Protein AF-A0A9X8VB48-F1 (afdb_monomer)

Foldseek 3Di:
DDWFDWDWDPDFPDAPPVRHTDTDTDTLGDWDWDKDKDWDWDCPDPFKIKIKIKIATPDQARPPPRDGVDPAFRMKMKIKIKGDPDPVDIDIDIDIDTHDD

pLDDT: mean 75.19, std 17.61, range [39.06, 96.81]

InterPro domains:
  IPR000531 TonB-dependent receptor-like, beta-barrel [PF00593] (10-90)
  IPR036942 TonB-dependent receptor-like, beta-barrel domain superfamily [G3DSA:2.40.170.20] (1-101)

Solvent-accessible surface area (backbone atoms only — not comparable to full-atom values): 5927 Å² total; per-residue (Å²): 115,52,74,69,53,79,40,79,36,92,58,72,77,45,64,46,100,84,72,46,80,35,62,48,80,34,65,48,86,48,30,43,67,40,64,51,78,49,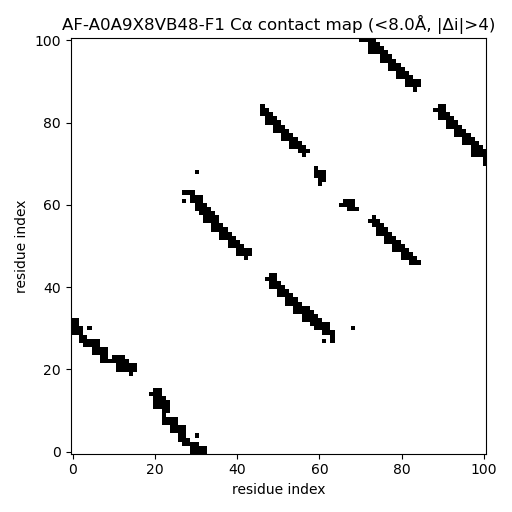76,49,77,44,74,81,46,101,47,30,41,38,41,35,40,38,41,37,54,77,40,54,34,26,77,83,80,71,46,69,71,62,98,57,52,38,25,42,37,40,39,38,42,40,35,50,80,48,100,89,41,72,51,75,49,79,49,77,48,73,44,68,113

Mean predicted aligned error: 12.5 Å

Structure (mmCIF, N/CA/C/O backbone):
data_AF-A0A9X8VB48-F1
#
_entry.id   AF-A0A9X8VB48-F1
#
loop_
_atom_site.group_PDB
_atom_site.id
_atom_site.type_symbol
_atom_site.label_atom_id
_atom_site.label_alt_id
_atom_site.label_comp_id
_atom_site.label_asym_id
_atom_site.label_entity_id
_atom_site.label_seq_id
_atom_site.pdbx_PDB_ins_code
_atom_site.Cartn_x
_atom_site.Cartn_y
_atom_site.Cartn_z
_atom_site.occupancy
_atom_site.B_iso_or_equiv
_atom_site.auth_seq_id
_atom_site.auth_comp_id
_atom_site.auth_asym_id
_atom_site.auth_atom_id
_atom_site.pdbx_PDB_model_num
ATOM 1 N N . ASP A 1 1 ? -1.840 5.083 -20.582 1.00 45.44 1 ASP A N 1
ATOM 2 C CA . ASP A 1 1 ? -0.541 5.442 -21.182 1.00 45.44 1 ASP A CA 1
ATOM 3 C C . ASP A 1 1 ? 0.129 6.551 -20.404 1.00 45.44 1 ASP A C 1
ATOM 5 O O . ASP A 1 1 ? -0.379 7.667 -20.361 1.00 45.44 1 ASP A O 1
ATOM 9 N N . TYR A 1 2 ? 1.246 6.223 -19.759 1.00 39.06 2 TYR A N 1
ATOM 10 C CA . TYR A 1 2 ? 2.109 7.218 -19.138 1.00 39.06 2 TYR A CA 1
ATOM 11 C C . TYR A 1 2 ? 2.975 7.812 -20.253 1.00 39.06 2 TYR A C 1
ATOM 13 O O . TYR A 1 2 ? 3.645 7.083 -20.981 1.00 39.06 2 TYR A O 1
ATOM 21 N N . HIS A 1 3 ? 2.932 9.126 -20.425 1.00 39.88 3 HIS A N 1
ATOM 22 C CA . HIS A 1 3 ? 3.797 9.837 -21.362 1.00 39.88 3 HIS A CA 1
ATOM 23 C C . HIS A 1 3 ? 4.778 10.675 -20.534 1.00 39.88 3 HIS A C 1
ATOM 25 O O . HIS A 1 3 ? 4.362 11.287 -19.552 1.00 39.88 3 HIS A O 1
ATOM 31 N N . ASN A 1 4 ? 6.054 10.717 -20.937 1.00 46.44 4 ASN A N 1
ATOM 32 C CA . ASN A 1 4 ? 7.104 11.593 -20.384 1.00 46.44 4 ASN A CA 1
ATOM 33 C C . ASN A 1 4 ? 7.812 11.116 -19.099 1.00 46.44 4 ASN A C 1
ATOM 35 O O . ASN A 1 4 ? 7.967 11.882 -18.149 1.00 46.44 4 ASN A O 1
ATOM 39 N N . LYS A 1 5 ? 8.316 9.874 -19.077 1.00 51.94 5 LYS A N 1
ATOM 40 C CA . LYS A 1 5 ? 9.426 9.536 -18.169 1.00 51.94 5 LYS A CA 1
ATOM 41 C C . LYS A 1 5 ? 10.749 9.889 -18.856 1.00 51.94 5 LYS A C 1
ATOM 43 O O . LYS A 1 5 ? 10.957 9.509 -20.008 1.00 51.94 5 LYS A O 1
ATOM 48 N N . ILE A 1 6 ? 11.619 10.601 -18.142 1.00 53.00 6 ILE A N 1
ATOM 49 C CA . ILE A 1 6 ? 12.970 10.945 -18.591 1.00 53.00 6 ILE A CA 1
ATOM 50 C C . ILE A 1 6 ? 13.913 9.788 -18.220 1.00 53.00 6 ILE A C 1
ATOM 52 O O . ILE A 1 6 ? 14.077 9.479 -17.039 1.00 53.00 6 ILE A O 1
ATOM 56 N N . GLU A 1 7 ? 14.505 9.132 -19.219 1.00 55.44 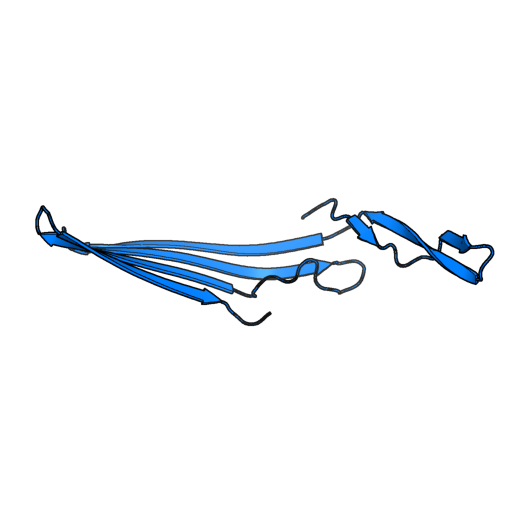7 GLU A N 1
ATOM 57 C CA . GLU A 1 7 ? 15.526 8.085 -19.055 1.00 55.44 7 GLU A CA 1
ATOM 58 C C . GLU A 1 7 ? 16.791 8.457 -19.837 1.00 55.44 7 GLU A C 1
ATOM 60 O O . GLU A 1 7 ? 16.749 9.277 -20.757 1.00 55.44 7 GLU A O 1
ATOM 65 N N . ALA A 1 8 ? 17.944 7.916 -19.437 1.00 51.28 8 ALA A N 1
ATOM 66 C CA . ALA A 1 8 ? 19.174 8.134 -20.188 1.00 51.28 8 ALA A CA 1
ATOM 67 C C . ALA A 1 8 ? 19.003 7.505 -21.580 1.00 51.28 8 ALA A C 1
ATOM 69 O O . ALA A 1 8 ? 18.671 6.326 -21.688 1.00 51.28 8 ALA A O 1
ATOM 70 N N . GLY A 1 9 ? 19.180 8.297 -22.638 1.00 54.00 9 GLY A N 1
ATOM 71 C CA . GLY A 1 9 ? 19.068 7.828 -24.013 1.00 54.00 9 GLY A CA 1
ATOM 72 C C . GLY A 1 9 ? 20.122 6.764 -24.314 1.00 54.00 9 GLY A C 1
ATOM 73 O O . GLY A 1 9 ? 21.275 6.883 -23.902 1.00 54.00 9 GLY A O 1
ATOM 74 N N . ASN A 1 10 ? 19.738 5.729 -25.059 1.00 58.25 10 ASN A N 1
ATOM 75 C CA . ASN A 1 10 ? 20.632 4.619 -25.414 1.00 58.25 10 ASN A CA 1
ATOM 76 C C . ASN A 1 10 ? 21.530 4.933 -26.627 1.00 58.25 10 ASN A C 1
ATOM 78 O O . ASN A 1 10 ? 22.426 4.156 -26.960 1.00 58.25 10 ASN A O 1
ATOM 82 N N . SER A 1 11 ? 21.314 6.069 -27.296 1.00 55.22 11 SER A N 1
ATOM 83 C CA . SER A 1 11 ? 22.130 6.553 -28.411 1.00 55.22 11 SER A CA 1
ATOM 84 C C . SER A 1 11 ? 23.186 7.555 -27.949 1.00 55.22 11 SER A C 1
ATOM 86 O O . SER A 1 11 ? 22.883 8.599 -27.373 1.00 55.22 11 SER A O 1
ATOM 88 N N . ARG A 1 12 ? 24.454 7.252 -28.249 1.00 56.97 12 ARG A N 1
ATOM 89 C CA . ARG A 1 12 ? 25.589 8.149 -28.002 1.00 56.97 12 ARG A CA 1
ATOM 90 C C . ARG A 1 12 ? 25.486 9.381 -28.905 1.00 56.97 12 ARG A C 1
ATOM 92 O O . ARG A 1 12 ? 25.593 9.246 -30.122 1.00 56.97 12 ARG A O 1
ATOM 99 N N . ILE A 1 13 ? 25.349 10.568 -28.314 1.00 68.38 13 ILE A N 1
ATOM 100 C CA . ILE A 1 13 ? 25.249 11.837 -29.058 1.00 68.38 13 ILE A CA 1
ATOM 101 C C . ILE A 1 13 ? 26.609 12.467 -29.358 1.00 68.38 13 ILE A C 1
ATOM 103 O O . ILE A 1 13 ? 26.758 13.187 -30.339 1.00 68.38 13 ILE A O 1
ATOM 107 N N . ALA A 1 14 ? 27.613 12.188 -28.528 1.00 66.25 14 ALA A N 1
ATOM 108 C CA . ALA A 1 14 ? 28.971 12.672 -28.720 1.00 66.25 14 ALA A CA 1
ATOM 109 C C . ALA A 1 14 ? 29.969 11.801 -27.951 1.00 66.25 14 ALA A C 1
ATOM 111 O O . ALA A 1 14 ? 29.601 10.993 -27.097 1.00 66.25 14 ALA A O 1
ATOM 112 N N . THR A 1 15 ? 31.251 11.992 -28.236 1.00 69.88 15 THR A N 1
ATOM 113 C CA . THR A 1 15 ? 32.345 11.449 -27.434 1.00 69.88 15 THR A CA 1
ATOM 114 C C . THR A 1 15 ? 33.165 12.630 -26.932 1.00 69.88 15 THR A C 1
ATOM 116 O O . THR A 1 15 ? 33.570 13.477 -27.725 1.00 69.88 15 THR A O 1
ATOM 119 N N . SER A 1 16 ? 33.366 12.716 -25.617 1.00 71.81 16 SER A N 1
ATOM 120 C CA . SER A 1 16 ? 34.208 13.742 -24.995 1.00 71.81 16 SER A CA 1
ATOM 121 C C . SER A 1 16 ? 35.650 13.639 -25.509 1.00 71.81 16 SER A C 1
ATOM 123 O O . SER A 1 16 ? 36.085 12.569 -25.940 1.00 71.81 16 SER A O 1
ATOM 125 N N . SER A 1 17 ? 36.424 14.721 -25.409 1.00 65.25 17 SER A N 1
ATOM 126 C CA . SER A 1 17 ? 37.849 14.770 -25.781 1.00 65.25 17 SER A CA 1
ATOM 127 C C . SER A 1 17 ? 38.720 13.735 -25.050 1.00 65.25 17 SER A C 1
ATOM 129 O O . SER A 1 17 ? 39.827 13.442 -25.489 1.00 65.25 17 SER A O 1
ATOM 131 N N . THR A 1 18 ? 38.207 13.144 -23.967 1.00 73.00 18 THR A N 1
ATOM 132 C CA . THR A 1 18 ? 38.822 12.063 -23.183 1.00 73.00 18 THR A CA 1
ATOM 133 C C . THR A 1 18 ? 38.322 10.655 -23.547 1.00 73.00 18 THR A C 1
ATOM 135 O O . THR A 1 18 ? 38.603 9.700 -22.829 1.00 73.00 18 THR A O 1
ATOM 138 N N . GLY A 1 19 ? 37.555 10.492 -24.631 1.00 70.88 19 GLY A N 1
ATOM 139 C CA . GLY A 1 19 ? 37.056 9.189 -25.101 1.00 70.88 19 GLY A CA 1
ATOM 140 C C . GLY A 1 19 ? 35.787 8.682 -24.401 1.00 70.88 19 GLY A C 1
ATOM 141 O O . GLY A 1 19 ? 35.316 7.586 -24.695 1.00 70.88 19 GLY A O 1
ATOM 142 N N . THR A 1 20 ? 35.197 9.472 -23.499 1.00 73.31 20 THR A N 1
ATOM 143 C CA . THR A 1 20 ? 33.976 9.091 -22.765 1.00 73.31 20 THR A CA 1
ATOM 144 C C . THR A 1 20 ? 32.728 9.319 -23.619 1.00 73.31 20 THR A C 1
ATOM 146 O O . THR A 1 20 ? 32.564 10.391 -24.203 1.00 73.31 20 THR A O 1
ATOM 149 N N . ALA A 1 21 ? 31.838 8.327 -23.694 1.00 74.56 21 ALA A N 1
ATOM 150 C CA . ALA A 1 21 ? 30.565 8.447 -24.403 1.00 74.56 21 ALA A CA 1
ATOM 151 C C . ALA A 1 21 ? 29.614 9.409 -23.670 1.00 74.56 21 ALA A C 1
ATOM 153 O O . ALA A 1 21 ? 29.372 9.259 -22.474 1.00 74.56 21 ALA A O 1
ATOM 154 N N . VAL A 1 22 ? 29.081 10.386 -24.401 1.00 70.62 22 VAL A N 1
ATOM 155 C CA . VAL A 1 22 ? 28.094 11.356 -23.921 1.00 70.62 22 VAL A CA 1
ATOM 156 C C . VAL A 1 22 ? 26.717 10.920 -24.407 1.00 70.62 22 VAL A C 1
ATOM 158 O O . VAL A 1 22 ? 26.513 10.689 -25.603 1.00 70.62 22 VAL A O 1
ATOM 161 N N . TYR A 1 23 ? 25.781 10.827 -23.470 1.00 73.94 23 TYR A N 1
ATOM 162 C CA . TYR A 1 23 ? 24.384 10.479 -23.706 1.00 73.94 23 TYR A CA 1
ATOM 163 C C . TYR A 1 23 ? 23.500 11.669 -23.331 1.00 73.94 23 TYR A C 1
ATOM 165 O O . TYR A 1 23 ? 23.8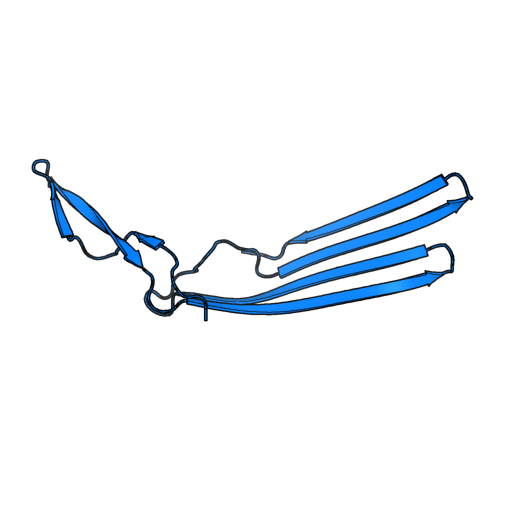54 12.450 -22.446 1.00 73.94 23 TYR A O 1
ATOM 173 N N . GLN A 1 24 ? 22.360 11.812 -24.004 1.00 67.12 24 GLN A N 1
ATOM 174 C CA . GLN A 1 24 ? 21.337 12.796 -23.651 1.00 67.12 24 GLN A CA 1
ATOM 175 C C . GLN A 1 24 ? 20.182 12.113 -22.929 1.00 67.12 24 GLN A C 1
ATOM 177 O O . GLN A 1 24 ? 19.887 10.948 -23.181 1.00 67.12 24 GLN A O 1
ATOM 182 N N . TRP A 1 25 ? 19.520 12.841 -22.039 1.00 63.06 25 TRP A N 1
ATOM 183 C CA . TRP A 1 25 ? 18.256 12.401 -21.466 1.00 63.06 25 TRP A CA 1
ATOM 184 C C . TRP A 1 25 ? 17.170 12.443 -22.547 1.00 63.06 25 TRP A C 1
ATOM 186 O O . TRP A 1 25 ? 16.964 13.486 -23.166 1.00 63.06 25 TRP A O 1
ATOM 196 N N . GLU A 1 26 ? 16.490 11.323 -22.780 1.00 57.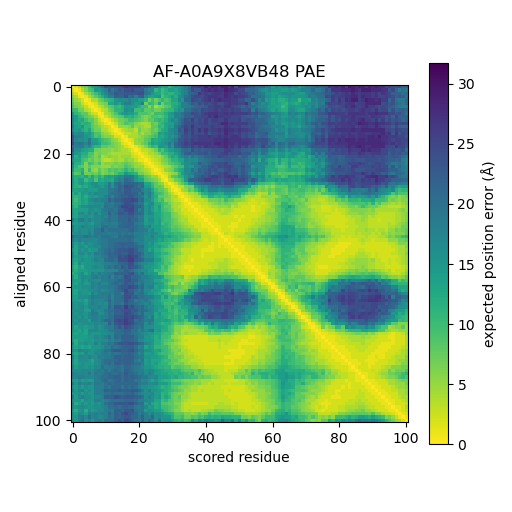12 26 GLU A N 1
ATOM 197 C CA . GLU A 1 26 ? 15.432 11.202 -23.785 1.00 57.12 26 GLU A CA 1
ATOM 198 C C . GLU A 1 26 ? 14.093 10.882 -23.112 1.00 57.12 26 GLU A C 1
ATOM 200 O O . GLU A 1 26 ? 14.019 10.172 -22.104 1.00 57.12 26 GLU A O 1
ATOM 205 N N . ASN A 1 27 ? 13.009 11.425 -23.672 1.00 54.75 27 ASN A N 1
ATOM 206 C CA . ASN A 1 27 ? 11.661 11.077 -23.242 1.00 54.75 27 ASN A CA 1
ATOM 207 C C . ASN A 1 27 ? 11.300 9.706 -23.805 1.00 54.75 27 ASN A C 1
ATOM 209 O O . ASN A 1 27 ? 11.245 9.522 -25.021 1.00 54.75 27 ASN A O 1
ATOM 213 N N . VAL A 1 28 ? 10.999 8.759 -22.919 1.00 55.53 28 VAL A N 1
ATOM 214 C CA . VAL A 1 28 ? 10.511 7.438 -23.313 1.00 55.53 28 VAL A CA 1
ATOM 215 C C . VAL A 1 28 ? 9.176 7.598 -24.055 1.00 55.53 28 VAL A C 1
ATOM 217 O O . VAL A 1 28 ? 8.212 8.089 -23.459 1.00 55.53 28 VAL A O 1
ATOM 220 N N . PRO A 1 29 ? 9.074 7.179 -25.332 1.00 50.50 29 PRO A N 1
ATOM 221 C CA . PRO A 1 29 ? 7.931 7.538 -26.167 1.00 50.50 29 PRO A CA 1
ATOM 222 C C . PRO A 1 29 ? 6.645 6.794 -25.793 1.00 50.50 29 PRO A C 1
ATOM 224 O O . PRO A 1 29 ? 5.560 7.328 -26.012 1.00 50.50 29 PRO A O 1
ATOM 227 N N . LYS A 1 30 ? 6.729 5.573 -25.238 1.00 54.41 30 LYS A N 1
ATOM 228 C CA . LYS A 1 30 ? 5.553 4.788 -24.823 1.00 54.41 30 LYS A CA 1
ATOM 229 C C . LYS A 1 30 ? 5.829 3.969 -23.568 1.00 54.41 30 LYS A C 1
ATOM 231 O O . LYS A 1 30 ? 6.563 2.980 -23.599 1.00 54.41 30 LYS A O 1
ATOM 236 N N . ALA A 1 31 ? 5.172 4.354 -22.484 1.00 57.38 31 ALA A N 1
ATOM 237 C CA . ALA A 1 31 ? 5.206 3.668 -21.209 1.00 57.38 31 ALA A CA 1
ATOM 238 C C . ALA A 1 31 ? 3.788 3.215 -20.834 1.00 57.38 31 ALA A C 1
ATOM 240 O O . ALA A 1 31 ? 2.855 4.023 -20.819 1.00 57.38 31 ALA A O 1
ATOM 241 N N . VAL A 1 32 ? 3.603 1.923 -20.545 1.00 60.84 32 VAL A N 1
ATOM 242 C CA . VAL A 1 32 ? 2.324 1.428 -20.020 1.00 60.84 32 VAL A CA 1
ATOM 243 C C . VAL A 1 32 ? 2.500 1.017 -18.577 1.00 60.84 32 VAL A C 1
ATOM 245 O O . VAL A 1 32 ? 3.308 0.151 -18.242 1.00 60.84 32 VAL A O 1
ATOM 248 N N . VAL A 1 33 ? 1.712 1.689 -17.747 1.00 62.72 33 VAL A N 1
ATOM 249 C CA . VAL A 1 33 ? 1.465 1.331 -16.365 1.00 62.72 33 VAL A CA 1
ATOM 250 C C . VAL A 1 33 ? -0.010 0.973 -16.300 1.00 62.72 33 VAL A C 1
ATOM 252 O O . VAL A 1 33 ? -0.865 1.812 -16.588 1.00 62.72 33 VAL A O 1
ATOM 255 N N . GLN A 1 34 ? -0.300 -0.283 -15.993 1.00 69.12 34 GLN A N 1
ATOM 256 C CA . GLN A 1 34 ? -1.656 -0.777 -15.819 1.00 69.12 34 GLN A CA 1
ATOM 257 C C . GLN A 1 34 ? -1.694 -1.621 -14.559 1.00 69.12 34 GLN A C 1
ATOM 259 O O . GLN A 1 34 ? -0.845 -2.486 -14.353 1.00 69.12 34 GLN A O 1
ATOM 264 N N . GLY A 1 35 ? -2.692 -1.384 -13.725 1.00 78.94 35 GLY A N 1
ATOM 265 C CA . GLY A 1 35 ? -2.893 -2.131 -12.500 1.00 78.94 35 GLY A CA 1
ATOM 266 C C . GLY A 1 35 ? -4.358 -2.156 -12.108 1.00 78.94 35 GLY A C 1
ATOM 267 O O . GLY A 1 35 ? -5.196 -1.501 -12.726 1.00 78.94 35 GLY A O 1
ATOM 268 N N . LEU A 1 36 ? -4.645 -2.948 -11.088 1.00 84.31 36 LEU A N 1
ATOM 269 C CA . LEU A 1 36 ? -5.923 -2.992 -10.403 1.00 84.31 36 LEU A CA 1
ATOM 270 C C . LEU A 1 36 ? -5.727 -2.407 -9.015 1.00 84.31 36 LEU A C 1
ATOM 272 O O . LEU A 1 36 ? -4.806 -2.799 -8.298 1.00 84.31 36 LEU A O 1
ATOM 276 N N . GLU A 1 37 ? -6.617 -1.503 -8.640 1.00 88.06 37 GLU A N 1
ATOM 277 C CA . GLU A 1 37 ? -6.722 -0.991 -7.283 1.00 88.06 37 GLU A CA 1
ATOM 278 C C . GLU A 1 37 ? -8.063 -1.43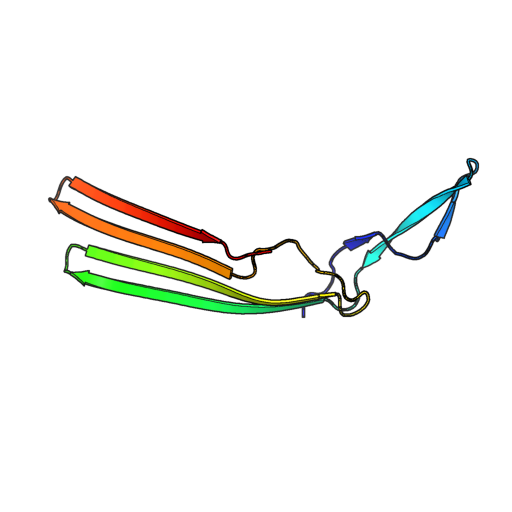0 -6.709 1.00 88.06 37 GLU A C 1
ATOM 280 O O . GLU A 1 37 ? -9.104 -1.316 -7.357 1.00 88.06 37 GLU A O 1
ATOM 285 N N . GLY A 1 38 ? -8.022 -1.975 -5.500 1.00 89.19 38 GLY A N 1
ATOM 286 C CA . GLY A 1 38 ? -9.188 -2.430 -4.769 1.00 89.19 38 GLY A CA 1
ATOM 287 C C . GLY A 1 38 ? -9.167 -1.892 -3.350 1.00 89.19 38 GLY A C 1
ATOM 288 O O . GLY A 1 38 ? -8.121 -1.833 -2.700 1.00 89.19 38 GLY A O 1
ATOM 289 N N . SER A 1 39 ? -10.339 -1.521 -2.855 1.00 94.00 39 SER A N 1
ATOM 290 C CA . SER A 1 39 ? -10.555 -1.191 -1.453 1.00 94.00 39 SER A CA 1
ATOM 291 C C . SER A 1 39 ? -11.688 -2.042 -0.898 1.00 94.00 39 SER A C 1
ATOM 293 O O . SER A 1 39 ? -12.692 -2.291 -1.566 1.00 94.00 39 SER A O 1
ATOM 295 N N . LEU A 1 40 ? -11.505 -2.522 0.328 1.00 93.12 40 LEU A N 1
ATOM 296 C CA . LEU A 1 40 ? -12.502 -3.298 1.045 1.00 93.12 40 LEU A CA 1
ATOM 297 C C . LEU A 1 40 ? -12.508 -2.869 2.507 1.00 93.12 40 LEU A C 1
ATOM 299 O O . LEU A 1 40 ? -11.570 -3.154 3.250 1.00 93.12 40 LEU A O 1
ATOM 303 N N . ASN A 1 41 ? -13.599 -2.227 2.912 1.00 94.50 41 ASN A N 1
ATOM 304 C CA . ASN A 1 41 ? -13.840 -1.839 4.293 1.00 94.50 41 ASN A CA 1
ATOM 305 C C . ASN A 1 41 ? -15.016 -2.649 4.829 1.00 94.50 41 ASN A C 1
ATOM 307 O O . ASN A 1 41 ? -16.111 -2.606 4.269 1.00 94.50 41 ASN A O 1
ATOM 311 N N . VAL A 1 42 ? -14.776 -3.389 5.904 1.00 94.75 42 VAL A N 1
ATOM 312 C CA . VAL A 1 42 ? -15.752 -4.274 6.530 1.00 94.75 42 VAL A CA 1
ATOM 313 C C . VAL A 1 42 ? -15.959 -3.823 7.975 1.00 94.75 42 VAL A C 1
ATOM 315 O O . VAL A 1 42 ? -15.025 -3.917 8.777 1.00 94.75 42 VAL A O 1
ATOM 318 N N . PRO A 1 43 ? -17.161 -3.346 8.342 1.00 94.06 43 PRO A N 1
ATOM 319 C CA . PRO A 1 43 ? -17.530 -3.187 9.741 1.00 94.06 43 PRO A CA 1
ATOM 320 C C . PRO A 1 43 ? -17.817 -4.579 10.316 1.00 94.06 43 PRO A C 1
ATOM 322 O O . PRO A 1 43 ? -18.876 -5.156 10.077 1.00 94.06 43 PRO A O 1
ATOM 325 N N . VAL A 1 44 ? -16.8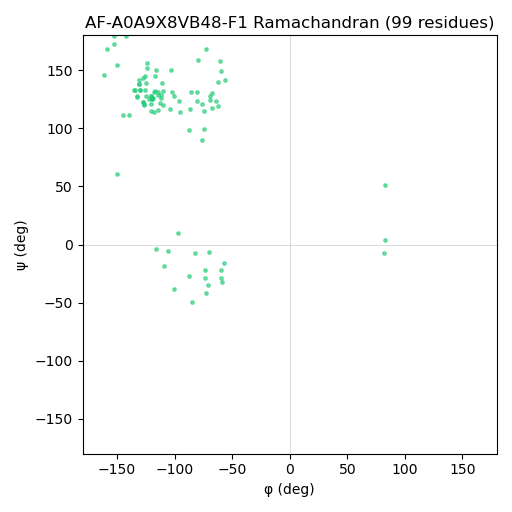43 -5.158 11.017 1.00 93.69 44 VAL A N 1
ATOM 326 C CA . VAL A 1 44 ? -16.959 -6.508 11.597 1.00 93.69 44 VAL A CA 1
ATOM 327 C C . VAL A 1 44 ? -17.935 -6.496 12.777 1.00 93.69 44 VAL A C 1
ATOM 329 O O . VAL A 1 44 ? -18.677 -7.454 12.983 1.00 93.69 44 VAL A O 1
ATOM 332 N N . SER A 1 45 ? -17.959 -5.398 13.535 1.00 93.06 45 SER A N 1
ATOM 333 C CA . SER A 1 45 ? -18.942 -5.110 14.580 1.00 93.06 45 SER A CA 1
ATOM 334 C C . SER A 1 45 ? -19.095 -3.593 14.756 1.00 93.06 45 SER A C 1
ATOM 336 O O . SER A 1 45 ? -18.388 -2.819 14.114 1.00 93.06 45 SER A O 1
ATOM 338 N N . GLU A 1 46 ? -19.972 -3.147 15.661 1.00 92.81 46 GLU A N 1
ATOM 339 C CA . GLU A 1 46 ? -20.108 -1.720 16.011 1.00 92.81 46 GLU A CA 1
ATOM 340 C C . GLU A 1 46 ? -18.814 -1.099 16.567 1.00 92.81 46 GLU A C 1
ATOM 342 O O . GLU A 1 46 ? -18.640 0.117 16.517 1.00 92.81 46 GLU A O 1
ATOM 347 N N . THR A 1 47 ? -17.895 -1.921 17.084 1.00 93.50 47 THR A N 1
ATOM 348 C CA . THR A 1 47 ? -16.634 -1.473 17.693 1.00 93.50 47 THR A CA 1
ATOM 349 C C . THR A 1 47 ? -15.388 -1.935 16.943 1.00 93.50 47 THR A C 1
ATOM 351 O O . THR A 1 47 ? -14.281 -1.551 17.324 1.00 93.50 47 THR A O 1
ATOM 354 N N . VAL A 1 48 ? -15.530 -2.746 15.889 1.00 94.88 48 VAL A N 1
ATOM 355 C CA . VAL A 1 48 ? -14.411 -3.299 15.115 1.00 94.88 48 VAL A CA 1
ATOM 356 C C . VAL A 1 48 ? -14.587 -2.996 13.633 1.00 94.88 48 VAL A C 1
ATOM 358 O O . VAL A 1 48 ? -15.521 -3.476 12.990 1.00 94.88 48 VAL A O 1
ATOM 361 N N . THR A 1 49 ? -13.617 -2.281 13.071 1.00 96.38 49 THR A N 1
ATOM 362 C CA . THR A 1 49 ? -13.545 -1.964 11.643 1.00 96.38 49 THR A CA 1
ATOM 363 C C . THR A 1 49 ? -12.300 -2.586 11.041 1.00 96.38 49 THR A C 1
ATOM 365 O O . THR A 1 49 ? -11.201 -2.440 11.574 1.00 96.38 49 THR A O 1
ATOM 368 N N . TRP A 1 50 ? -12.462 -3.254 9.904 1.00 96.00 50 TRP A N 1
ATOM 369 C CA . TRP A 1 50 ? -11.356 -3.817 9.147 1.00 96.00 50 TRP A CA 1
ATOM 370 C C . TRP A 1 50 ? -11.278 -3.182 7.759 1.00 96.00 50 TRP A C 1
ATOM 372 O O . TRP A 1 50 ? -12.172 -3.361 6.933 1.00 96.00 50 TRP A O 1
ATOM 382 N N . SER A 1 51 ? -10.204 -2.441 7.505 1.00 95.69 51 SER A N 1
ATOM 383 C CA . SER A 1 51 ? -9.990 -1.682 6.272 1.00 95.69 51 SER A CA 1
ATOM 384 C C . SER A 1 51 ? -8.817 -2.248 5.491 1.00 95.69 51 SER A C 1
ATOM 386 O O . SER A 1 51 ? -7.724 -2.404 6.030 1.00 95.69 51 SER A O 1
ATOM 388 N N . ASN A 1 52 ? -9.025 -2.525 4.209 1.00 94.62 52 ASN A N 1
ATOM 389 C CA . ASN A 1 52 ? -8.029 -3.121 3.331 1.00 94.62 52 ASN A CA 1
ATOM 390 C C . ASN A 1 52 ? -7.924 -2.321 2.034 1.00 94.62 52 ASN A C 1
ATOM 392 O O . ASN A 1 52 ? -8.930 -1.941 1.434 1.00 94.62 52 ASN A O 1
ATOM 396 N N . ASN A 1 53 ? -6.700 -2.114 1.569 1.00 93.50 53 ASN A N 1
ATOM 397 C CA . ASN A 1 53 ? -6.403 -1.578 0.252 1.00 93.50 53 ASN A CA 1
ATOM 398 C C . ASN A 1 53 ? -5.378 -2.484 -0.430 1.00 93.50 53 ASN A C 1
ATOM 400 O O . ASN A 1 53 ? -4.376 -2.861 0.174 1.00 93.50 53 ASN A O 1
ATOM 404 N N . ALA A 1 54 ? -5.638 -2.837 -1.680 1.00 91.31 54 ALA A N 1
ATOM 405 C CA . ALA A 1 54 ? -4.751 -3.663 -2.473 1.00 91.31 54 ALA A CA 1
ATOM 406 C C . ALA A 1 54 ? -4.513 -3.013 -3.832 1.00 91.31 54 ALA A C 1
ATOM 408 O O . ALA A 1 54 ? -5.456 -2.628 -4.521 1.00 91.31 54 ALA A O 1
ATOM 409 N N . THR A 1 55 ? -3.251 -2.961 -4.235 1.00 89.00 55 THR A N 1
ATOM 410 C CA . THR A 1 55 ? -2.825 -2.539 -5.565 1.00 89.00 55 THR A CA 1
ATOM 411 C C . THR A 1 55 ? -2.067 -3.690 -6.205 1.00 89.00 55 THR A C 1
ATOM 413 O O . THR A 1 55 ? -1.136 -4.229 -5.609 1.00 89.00 55 THR A O 1
ATOM 416 N N . TYR A 1 56 ? -2.450 -4.077 -7.417 1.00 83.12 56 TYR A N 1
ATOM 417 C CA . TYR A 1 56 ? -1.772 -5.093 -8.215 1.00 83.12 56 TYR A CA 1
ATOM 418 C C . TYR A 1 56 ? -1.352 -4.496 -9.554 1.00 83.12 56 TYR A C 1
ATOM 420 O O . TYR A 1 56 ? -2.186 -3.982 -10.292 1.00 83.12 56 TYR A O 1
ATOM 428 N N . MET A 1 57 ? -0.074 -4.594 -9.899 1.00 82.44 57 MET A N 1
ATOM 429 C CA . MET A 1 57 ? 0.479 -4.047 -11.135 1.00 82.44 57 MET A CA 1
ATOM 430 C C . MET A 1 57 ? 0.520 -5.139 -12.211 1.00 82.44 57 MET A C 1
ATOM 432 O O . MET A 1 57 ? 1.258 -6.115 -12.085 1.00 82.44 57 MET A O 1
ATOM 436 N N . ILE A 1 58 ? -0.275 -4.976 -13.273 1.00 73.69 58 ILE A N 1
ATOM 437 C CA . ILE A 1 58 ? -0.381 -5.909 -14.408 1.00 73.69 58 ILE A CA 1
ATOM 438 C C . ILE A 1 58 ? 0.708 -5.617 -15.446 1.00 73.69 58 ILE A C 1
ATOM 440 O O . ILE A 1 58 ? 1.434 -6.519 -15.861 1.00 73.69 58 ILE A O 1
ATOM 444 N N . GLU A 1 59 ? 0.850 -4.354 -15.850 1.00 63.72 59 GLU A N 1
ATOM 445 C CA . GLU A 1 59 ? 1.875 -3.916 -16.796 1.00 63.72 59 GLU A CA 1
ATOM 446 C C . GLU A 1 59 ? 2.693 -2.773 -16.203 1.00 63.72 59 GLU A C 1
ATOM 448 O O . GLU A 1 59 ? 2.151 -1.818 -15.650 1.00 63.72 59 GLU A O 1
ATOM 453 N N . ASN A 1 60 ? 4.013 -2.883 -16.326 1.00 58.12 60 ASN A N 1
ATOM 454 C CA . ASN A 1 60 ? 4.974 -1.862 -15.924 1.00 58.12 60 ASN A CA 1
ATOM 455 C C . ASN A 1 60 ? 6.209 -1.961 -16.834 1.00 58.12 60 ASN A C 1
ATOM 457 O O . ASN A 1 60 ? 7.304 -2.317 -16.396 1.00 58.12 60 ASN A O 1
ATOM 461 N N . LYS A 1 61 ? 6.005 -1.768 -18.141 1.00 56.06 61 LYS A N 1
ATOM 462 C CA . LYS A 1 61 ? 7.040 -1.990 -19.164 1.00 56.06 61 LYS A CA 1
ATOM 463 C C . LYS A 1 61 ? 7.169 -0.811 -20.117 1.00 56.06 61 LYS A C 1
ATOM 465 O O . LYS A 1 61 ? 6.172 -0.263 -20.595 1.00 56.06 61 LYS A O 1
ATOM 470 N N . ASN A 1 62 ? 8.413 -0.466 -20.433 1.00 54.38 62 ASN A N 1
ATOM 471 C CA . ASN A 1 62 ? 8.758 0.448 -21.508 1.00 54.38 62 ASN A CA 1
ATOM 472 C C . ASN A 1 62 ? 8.561 -0.301 -22.832 1.00 54.38 62 ASN A C 1
ATOM 474 O O . ASN A 1 62 ? 9.253 -1.281 -23.109 1.00 54.38 62 ASN A O 1
ATOM 478 N N . LYS A 1 63 ? 7.609 0.141 -23.662 1.00 54.97 63 LYS A N 1
ATOM 479 C CA . LYS A 1 63 ? 7.279 -0.534 -24.932 1.00 54.97 63 LYS A CA 1
ATOM 480 C C . LYS A 1 63 ? 8.377 -0.397 -25.999 1.00 54.97 63 LYS A C 1
ATOM 482 O O . LYS A 1 63 ? 8.254 -1.007 -27.055 1.00 54.97 63 LYS A O 1
ATOM 487 N N . THR A 1 64 ? 9.421 0.392 -25.738 1.00 51.28 64 THR A N 1
ATOM 488 C CA . THR A 1 64 ? 10.506 0.692 -26.687 1.00 51.28 64 THR A CA 1
ATOM 489 C C . THR A 1 64 ? 11.758 -0.144 -26.418 1.00 51.28 64 THR A C 1
ATOM 491 O O . THR A 1 64 ? 12.400 -0.592 -27.360 1.00 51.28 64 THR A O 1
ATOM 494 N N . THR A 1 65 ? 12.096 -0.381 -25.145 1.00 55.97 65 THR A N 1
ATOM 495 C CA . THR A 1 65 ? 13.298 -1.132 -24.729 1.00 55.97 65 THR A CA 1
ATOM 496 C C . THR A 1 65 ? 12.983 -2.505 -24.133 1.00 55.97 65 THR A C 1
ATOM 498 O O . THR A 1 65 ? 13.859 -3.359 -24.084 1.00 55.97 65 THR A O 1
ATOM 501 N N . GLY A 1 66 ? 11.739 -2.745 -23.699 1.00 53.47 66 GLY A N 1
ATOM 502 C CA . GLY A 1 66 ? 11.336 -3.972 -23.003 1.00 53.47 66 GLY A CA 1
ATOM 503 C C . GLY A 1 66 ? 11.661 -3.990 -21.504 1.00 53.47 66 GLY A C 1
ATOM 504 O O . GLY A 1 66 ? 11.197 -4.894 -20.806 1.00 53.47 66 GLY A O 1
ATOM 505 N N . ASP A 1 67 ? 12.387 -2.986 -21.006 1.00 53.25 67 ASP A N 1
ATOM 506 C CA . ASP A 1 67 ? 12.768 -2.852 -19.599 1.00 53.25 67 ASP A CA 1
ATOM 507 C C . ASP A 1 67 ? 11.644 -2.283 -18.717 1.00 53.25 67 ASP A C 1
ATOM 509 O O . ASP A 1 67 ? 10.690 -1.647 -19.183 1.00 53.25 67 ASP A O 1
ATOM 513 N N . TYR A 1 68 ? 11.745 -2.534 -17.409 1.00 53.38 68 TYR A N 1
ATOM 514 C CA . TYR A 1 68 ? 10.796 -2.045 -16.409 1.00 53.38 68 TYR A CA 1
ATOM 515 C C . TYR A 1 68 ? 10.870 -0.518 -16.269 1.00 53.38 68 TYR A C 1
ATOM 517 O O . TYR A 1 68 ? 11.943 0.044 -16.065 1.00 53.38 68 TYR A O 1
ATOM 525 N N . LEU A 1 69 ? 9.718 0.162 -16.311 1.00 57.53 69 LEU A N 1
ATOM 526 C CA . LEU A 1 69 ? 9.641 1.628 -16.183 1.00 57.53 69 LEU A CA 1
ATOM 527 C C . LEU A 1 69 ? 9.885 2.127 -14.764 1.00 57.53 69 LEU A C 1
ATOM 529 O O . LEU A 1 69 ? 10.189 3.297 -14.570 1.00 57.53 69 LEU A O 1
ATOM 533 N N . SER A 1 70 ? 9.707 1.295 -13.751 1.00 57.16 70 SER A N 1
ATOM 534 C CA . SER A 1 70 ? 10.039 1.634 -12.373 1.00 57.16 70 SER A CA 1
ATOM 535 C C . SER A 1 70 ? 10.153 0.354 -11.568 1.00 57.16 70 SER A C 1
ATOM 537 O O . SER A 1 70 ? 9.422 -0.606 -11.806 1.00 57.16 70 SER A O 1
ATOM 539 N N . VAL A 1 71 ? 11.060 0.344 -10.606 1.00 56.69 71 VAL A N 1
ATOM 540 C CA . VAL A 1 71 ? 11.178 -0.717 -9.614 1.00 56.69 71 VAL A CA 1
ATOM 541 C C . VAL A 1 71 ? 10.047 -0.518 -8.600 1.00 56.69 71 VAL A C 1
ATOM 543 O O . VAL A 1 71 ? 10.182 0.229 -7.637 1.00 56.69 71 VAL A O 1
ATOM 546 N N . ILE A 1 72 ? 8.897 -1.137 -8.856 1.00 64.88 72 ILE A N 1
ATOM 547 C CA . ILE A 1 72 ? 7.746 -1.149 -7.944 1.00 64.88 72 ILE A CA 1
ATOM 548 C C . ILE A 1 72 ? 7.329 -2.597 -7.668 1.00 64.88 72 ILE A C 1
ATOM 550 O O . ILE A 1 72 ? 7.435 -3.432 -8.571 1.00 64.88 72 ILE A O 1
ATOM 554 N N . PRO A 1 73 ? 6.865 -2.920 -6.446 1.00 64.12 73 PRO A N 1
ATOM 555 C CA . PRO A 1 73 ? 6.363 -4.252 -6.128 1.00 64.12 73 PRO A CA 1
ATOM 556 C C . PRO A 1 73 ? 5.232 -4.657 -7.079 1.00 64.12 73 PRO A C 1
ATOM 558 O O . PRO A 1 73 ? 4.369 -3.838 -7.401 1.00 64.12 73 PRO A O 1
ATOM 561 N N . LYS A 1 74 ? 5.179 -5.933 -7.491 1.00 75.88 74 LYS A N 1
ATOM 562 C CA . LYS A 1 74 ? 4.072 -6.441 -8.329 1.00 75.88 74 LYS A CA 1
ATOM 563 C C . LYS A 1 74 ? 2.708 -6.294 -7.667 1.00 75.88 74 LYS A C 1
ATOM 565 O O . LYS A 1 74 ? 1.702 -6.171 -8.357 1.00 75.88 74 LYS A O 1
ATOM 570 N N . PHE A 1 75 ? 2.670 -6.322 -6.341 1.00 83.12 75 PHE A N 1
ATOM 571 C CA . PHE A 1 75 ? 1.478 -5.994 -5.582 1.00 83.12 75 PHE A CA 1
ATOM 572 C C . PHE A 1 75 ? 1.842 -5.393 -4.230 1.00 83.12 75 PHE A C 1
ATOM 574 O O . PHE A 1 75 ? 2.896 -5.701 -3.670 1.00 83.12 75 PHE A O 1
ATOM 581 N N . THR A 1 76 ? 0.930 -4.597 -3.694 1.00 88.81 76 THR A N 1
ATOM 582 C CA . THR A 1 76 ? 0.977 -4.065 -2.335 1.00 88.81 76 THR A CA 1
ATOM 583 C C . THR A 1 76 ? -0.389 -4.273 -1.709 1.00 88.81 76 THR A C 1
ATOM 585 O O . THR A 1 76 ? -1.395 -3.876 -2.290 1.00 88.81 76 THR A O 1
ATOM 588 N N . VAL A 1 77 ? -0.435 -4.888 -0.530 1.00 91.38 77 VAL A N 1
ATOM 589 C CA . VAL A 1 77 ? -1.659 -5.023 0.265 1.00 91.38 77 VAL A CA 1
ATOM 590 C C . VAL A 1 77 ? -1.442 -4.341 1.605 1.00 91.38 77 VAL A C 1
ATOM 592 O O . VAL A 1 77 ? -0.503 -4.671 2.323 1.00 91.38 77 VAL A O 1
ATOM 595 N N . ASN A 1 78 ? -2.320 -3.407 1.944 1.00 92.88 78 ASN A N 1
ATOM 596 C CA . ASN A 1 78 ? -2.396 -2.743 3.235 1.00 92.88 78 ASN A CA 1
ATOM 597 C C . ASN A 1 78 ? -3.682 -3.185 3.935 1.00 92.88 78 ASN A C 1
ATOM 599 O O . ASN A 1 78 ? -4.758 -3.105 3.349 1.00 92.88 78 ASN A O 1
ATOM 603 N N . SER A 1 79 ? -3.575 -3.634 5.179 1.00 94.12 79 SER A N 1
ATOM 604 C CA . SER A 1 79 ? -4.692 -4.085 6.007 1.00 94.12 79 SER A CA 1
ATOM 605 C C . SER A 1 79 ? -4.585 -3.451 7.387 1.00 94.12 79 SER A C 1
ATOM 607 O O . SER A 1 79 ? -3.567 -3.602 8.059 1.00 94.12 79 SER A O 1
ATOM 609 N N . THR A 1 80 ? -5.653 -2.808 7.839 1.00 96.81 80 THR A N 1
ATOM 610 C CA . THR A 1 80 ? -5.749 -2.180 9.156 1.00 96.81 80 THR A CA 1
ATOM 611 C C . THR A 1 80 ? -6.980 -2.695 9.877 1.00 96.81 80 THR A C 1
ATOM 613 O O . THR A 1 80 ? -8.100 -2.530 9.397 1.00 96.81 80 THR A O 1
ATOM 616 N N . LEU A 1 81 ? -6.779 -3.304 11.041 1.00 95.75 81 LEU A N 1
ATOM 617 C CA . LEU A 1 81 ? -7.841 -3.698 11.956 1.00 95.75 81 LEU A CA 1
ATOM 618 C C . LEU A 1 81 ? -7.872 -2.717 13.127 1.00 95.75 81 LEU A C 1
ATOM 620 O O . LEU A 1 81 ? -6.912 -2.638 13.894 1.00 95.75 81 LEU A O 1
ATOM 624 N N . SER A 1 82 ? -8.976 -1.997 13.270 1.00 95.62 82 SER A N 1
ATOM 625 C CA . SER A 1 82 ? -9.200 -1.018 14.331 1.00 95.62 82 SER A CA 1
ATOM 626 C C . SER A 1 82 ? -10.285 -1.527 15.269 1.00 95.62 82 SER A C 1
ATOM 628 O O . SER A 1 82 ? -11.386 -1.850 14.827 1.00 95.62 82 SER A O 1
ATOM 630 N N . TRP A 1 83 ? -9.985 -1.583 16.564 1.00 96.75 83 TRP A N 1
ATOM 631 C CA . TRP A 1 83 ? -10.904 -2.037 17.601 1.00 96.75 83 TRP A CA 1
ATOM 632 C C . TRP A 1 83 ? -11.011 -1.004 18.723 1.00 96.75 83 TRP A C 1
ATOM 634 O O . TRP A 1 83 ? -10.021 -0.654 19.363 1.00 96.75 83 TRP A O 1
ATOM 644 N N . GLN A 1 84 ? -12.226 -0.538 18.987 1.00 96.25 84 GLN A N 1
ATOM 645 C CA . GLN A 1 84 ? -12.556 0.274 20.149 1.00 96.25 84 GLN A CA 1
ATOM 646 C C . GLN A 1 84 ? -12.915 -0.655 21.319 1.00 96.25 84 GLN A C 1
ATOM 648 O O . GLN A 1 84 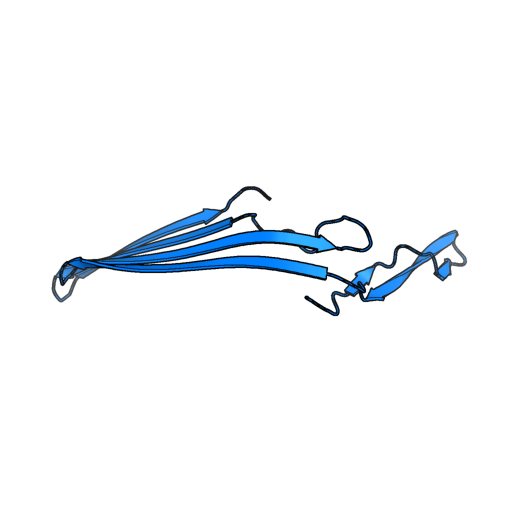? -14.028 -1.175 21.395 1.00 96.25 84 GLN A O 1
ATOM 653 N N . ALA A 1 85 ? -11.962 -0.905 22.218 1.00 91.50 85 ALA A N 1
ATOM 654 C CA . ALA A 1 85 ? -12.154 -1.831 23.335 1.00 91.50 85 ALA A CA 1
ATOM 655 C C . ALA A 1 85 ? -13.081 -1.249 24.417 1.00 91.50 85 ALA A C 1
ATOM 657 O O . ALA A 1 85 ? -13.947 -1.950 24.935 1.00 91.50 85 ALA A O 1
ATOM 658 N N . THR A 1 86 ? -12.922 0.036 24.739 1.00 93.62 86 THR A N 1
ATOM 659 C CA . THR A 1 86 ? -13.800 0.809 25.640 1.00 93.62 86 THR A CA 1
ATOM 660 C C . THR A 1 86 ? -13.950 2.233 25.104 1.00 93.62 86 THR A C 1
ATOM 662 O O . THR A 1 86 ? -13.335 2.557 24.097 1.00 93.62 86 THR A O 1
ATOM 665 N N . GLN A 1 87 ? -14.719 3.117 25.748 1.00 91.56 87 GLN A N 1
ATOM 666 C CA . GLN A 1 87 ? -14.814 4.524 25.313 1.00 91.56 87 GLN A CA 1
ATOM 667 C C . GLN A 1 87 ? -13.453 5.247 25.308 1.00 91.56 87 GLN A C 1
ATOM 669 O O . GLN A 1 87 ? -13.202 6.054 24.418 1.00 91.56 87 GLN A O 1
ATOM 674 N N . ASP A 1 88 ? -12.553 4.877 26.224 1.00 95.81 88 ASP A N 1
ATOM 675 C CA . ASP A 1 88 ? -11.260 5.549 26.412 1.00 95.81 88 ASP A CA 1
ATOM 676 C C . ASP A 1 88 ? -10.062 4.745 25.873 1.00 95.81 88 ASP A C 1
ATOM 678 O O . ASP A 1 88 ? -8.934 5.237 25.869 1.00 95.81 88 ASP A O 1
ATOM 682 N N . LEU A 1 89 ? -10.276 3.505 25.411 1.00 94.25 89 LEU A N 1
ATOM 683 C CA . LEU A 1 89 ? -9.217 2.623 24.913 1.00 94.25 89 LEU A CA 1
ATOM 684 C C . LEU A 1 89 ? -9.535 2.083 23.518 1.00 94.25 89 LEU A C 1
ATOM 686 O O . LEU A 1 89 ? -10.519 1.368 23.322 1.00 94.25 89 LEU A O 1
ATOM 690 N N . SER A 1 90 ? -8.631 2.342 22.572 1.00 94.31 90 SER A N 1
ATOM 691 C CA . SER A 1 90 ? -8.643 1.749 21.233 1.00 94.31 90 SER A CA 1
ATOM 692 C C . SER A 1 90 ? -7.324 1.045 20.921 1.00 94.31 90 SER A C 1
ATOM 694 O O . SER A 1 90 ? -6.264 1.392 21.443 1.00 94.31 90 SER A O 1
ATOM 696 N N . MET A 1 91 ? -7.402 0.033 20.064 1.00 95.75 91 MET A N 1
ATOM 697 C CA . MET A 1 91 ? -6.275 -0.739 19.558 1.00 95.75 91 MET A CA 1
ATOM 698 C C . MET A 1 91 ? -6.322 -0.758 18.036 1.00 95.75 91 MET A C 1
ATOM 700 O O . MET A 1 91 ? -7.393 -0.834 17.434 1.00 95.75 91 MET A O 1
ATOM 704 N N . GLN A 1 92 ? -5.154 -0.701 17.405 1.00 95.75 92 GLN A N 1
ATOM 705 C CA . GLN A 1 92 ? -5.029 -0.782 15.955 1.00 95.75 92 GLN A CA 1
ATOM 706 C C . GLN A 1 92 ? -3.893 -1.726 15.589 1.00 95.75 92 GLN A C 1
ATOM 708 O O . GLN A 1 92 ? -2.799 -1.641 16.144 1.00 95.75 92 GLN A O 1
ATOM 713 N N . SER A 1 93 ? -4.160 -2.623 14.647 1.00 95.56 93 SER A N 1
ATOM 714 C CA . SER A 1 93 ? -3.169 -3.519 14.065 1.00 95.56 93 SER A CA 1
ATOM 715 C C . SER A 1 93 ? -3.061 -3.236 12.576 1.00 95.56 93 SER A C 1
ATOM 717 O O . SER A 1 93 ? -4.066 -3.231 11.868 1.00 95.56 93 SER A O 1
ATOM 719 N N . THR A 1 94 ? -1.844 -2.984 12.107 1.00 95.19 94 THR A N 1
ATOM 720 C CA . THR A 1 94 ? -1.554 -2.663 10.708 1.00 95.19 94 THR A CA 1
ATOM 721 C C . THR A 1 94 ? -0.635 -3.718 10.115 1.00 95.19 94 THR A C 1
ATOM 723 O O . THR A 1 94 ? 0.410 -4.028 10.689 1.00 95.19 94 THR A O 1
ATOM 726 N N . LEU A 1 95 ? -0.994 -4.227 8.943 1.00 94.69 95 LEU A N 1
ATOM 727 C CA . LEU A 1 95 ? -0.207 -5.163 8.157 1.00 94.69 95 LEU A CA 1
ATOM 728 C C . LEU A 1 95 ? -0.011 -4.594 6.756 1.00 94.69 95 LEU A C 1
ATOM 730 O O . LEU A 1 95 ? -0.983 -4.288 6.065 1.00 94.69 95 LEU A O 1
ATOM 734 N N . THR A 1 96 ? 1.241 -4.539 6.315 1.00 93.88 96 THR A N 1
ATOM 735 C CA . THR A 1 96 ? 1.572 -4.245 4.923 1.00 93.88 96 THR A CA 1
ATOM 736 C C . THR A 1 96 ? 2.351 -5.404 4.329 1.00 93.88 96 THR A C 1
ATOM 738 O O . THR A 1 96 ? 3.364 -5.834 4.882 1.00 93.88 96 THR A O 1
ATOM 741 N N . TRP A 1 97 ? 1.885 -5.898 3.186 1.00 90.50 97 TRP A N 1
ATOM 742 C CA . TRP A 1 97 ? 2.517 -6.982 2.454 1.00 90.50 97 TRP A CA 1
ATOM 743 C C . TRP A 1 97 ? 2.904 -6.534 1.048 1.00 90.50 97 TRP A C 1
ATOM 745 O O . TRP A 1 97 ? 2.057 -6.133 0.248 1.00 90.50 97 TRP A O 1
ATOM 755 N N . TYR A 1 98 ? 4.198 -6.635 0.754 1.00 87.38 98 TYR A N 1
ATOM 756 C CA . TYR A 1 98 ? 4.764 -6.339 -0.555 1.00 87.38 98 TYR A CA 1
ATOM 757 C C . TYR A 1 98 ? 5.058 -7.627 -1.324 1.00 87.38 98 TYR A C 1
ATOM 759 O O . TYR A 1 98 ? 5.689 -8.557 -0.812 1.00 87.38 98 TYR A O 1
ATOM 767 N N . GLY A 1 99 ? 4.602 -7.665 -2.571 1.00 77.62 99 GLY A N 1
ATOM 768 C CA . GLY A 1 99 ? 4.930 -8.706 -3.530 1.00 77.62 99 GLY A CA 1
ATOM 769 C C . GLY A 1 99 ? 6.361 -8.600 -4.046 1.00 77.62 99 GLY A C 1
ATOM 770 O O . GLY A 1 99 ? 7.043 -7.594 -3.868 1.00 77.62 99 GLY A O 1
ATOM 771 N N . ARG A 1 100 ? 6.814 -9.655 -4.731 1.00 72.38 100 ARG A N 1
ATOM 772 C CA . ARG A 1 100 ? 8.122 -9.656 -5.401 1.00 72.38 100 ARG A CA 1
ATOM 773 C C . ARG A 1 100 ? 8.199 -8.538 -6.444 1.00 72.38 100 ARG A C 1
ATOM 775 O O . ARG A 1 100 ? 7.188 -8.192 -7.058 1.00 72.38 100 ARG A O 1
ATOM 782 N N . GLN A 1 101 ? 9.410 -8.031 -6.629 1.00 59.66 101 GLN A N 1
ATOM 783 C CA . GLN A 1 101 ? 9.781 -7.062 -7.653 1.00 59.66 101 GLN A CA 1
ATOM 784 C C . GLN A 1 101 ? 10.050 -7.772 -8.984 1.00 59.66 101 GLN A C 1
ATOM 786 O O . GLN A 1 101 ? 10.725 -8.827 -8.954 1.00 59.66 101 GLN A O 1
#

Sequence (101 aa):
DYHNKIEAGNSRIATSSTGTAVYQWENVPKAVVQGLEGSLNVPVSETVTWSNNATYMIENKNKTTGDYLSVIPKFTVNSTLSWQATQDLSMQSTLTWYGRQ

Nearest PDB structures (foldseek):
  1fep-assembly1_A  TM=9.198E-01  e=9.579E-09  Escherichia coli K-12
  5out-assembly1_A  TM=9.104E-01  e=7.120E-08  Pseudomonas aeruginosa PAO1
  5mzs-assembly1_A  TM=9.057E-01  e=1.145E-07 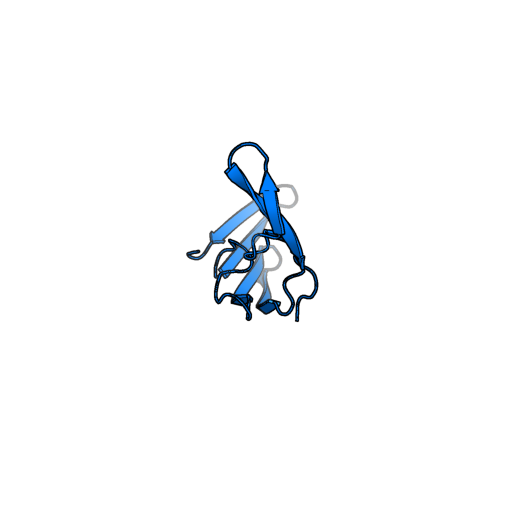 Pseudomonas aeruginosa PAO1
  6r1f-asse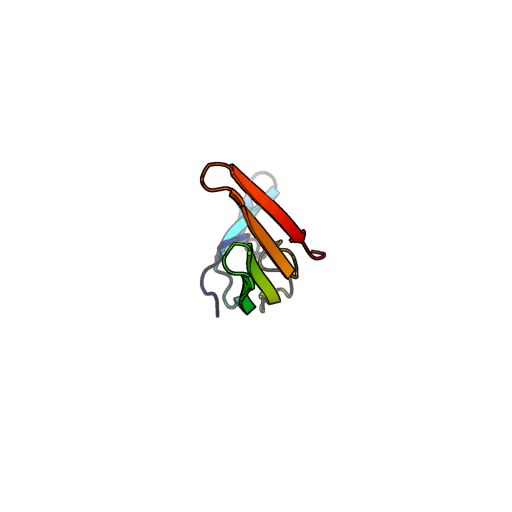mbly1_A  TM=9.148E-01  e=2.809E-07  Pseudomonas aeruginosa PAO1
  6i2j-assembly1_A  TM=9.153E-01  e=1.231E-06  Pseudomonas aeruginosa PAO1

Radius of gyration: 22.48 Å; Cα contacts (8 Å, |Δi|>4): 207; chains: 1; bounding box: 59×24×56 Å

Secondary structure (DSSP, 8-state):
-B---EEEEEEEEEE-TTSPEEEEEEE-S-EEEEEEEEEEEEEEETTEEEEEEEEEEEEEEETTT-SBSS---SEEEEEEEEEE-SSS-EEEEEEEEEPP-

Organism: Serratia marcescens (NCBI:txid615)